Protein AF-A0A3C1LWA0-F1 (afdb_monomer_lite)

Sequence (147 aa):
FKNDYLYKLPAGKLAVSIGVKTIQDALTGKLREGDVVSVFASYNKSEETNYNAFLPAELKYVKVLAVSNNTGIDIDDATNLEEGKNNLPATVTLLVNEKQAAALAGLDKKANLHLVLAARYDNDYVQSLLDKQEEYFKTQEGANNNG

Secondary structure (DSSP, 8-state):
-TTGGGGSPPTT-EEEEEE-S-S-HHHHTT--TT-EEEEEEEES--SS-S--EE--GGGSSEEEEEEEETTS-B--TTTSSSS-TT--EEEEEEEE-HHHHHHHHHHHTTEEEEEEEEE-S-HHHHHHHHHHHHHHHHHHHHHHTT-

Radius of gyration: 16.14 Å; chains: 1; bounding box: 47×38×44 Å

Foldseek 3Di:
DQPVVQVVAPPQKDKDKAFAPDAPQVCLLPDAAFFWKFKKWFFPDDDDDPDGIDTDLLRGTWGWHFWAWPVRHTDDDPDPPPDDPRRRTTMTMIIHGPVSNVVRVVRSVGTNIYIDGPDDDPPVVSVVSVVVSVVVVVVVVVVVVVD

pLDDT: mean 79.47, std 16.8, range [41.34, 97.69]

Structure (mmCIF, N/CA/C/O backbone):
data_AF-A0A3C1LWA0-F1
#
_entry.id   AF-A0A3C1LWA0-F1
#
loop_
_atom_site.group_PDB
_atom_site.id
_atom_site.type_symbol
_atom_site.label_atom_id
_atom_site.label_alt_id
_atom_site.label_comp_id
_atom_site.label_asym_id
_atom_site.label_entity_id
_atom_site.label_seq_id
_atom_site.pdbx_PDB_ins_code
_atom_site.Cartn_x
_atom_site.Cartn_y
_atom_site.Cartn_z
_atom_site.occupancy
_atom_site.B_iso_or_equiv
_atom_site.auth_seq_id
_atom_site.auth_comp_id
_atom_site.auth_asym_id
_atom_site.auth_atom_id
_atom_site.pdbx_PDB_model_num
ATOM 1 N N . PHE A 1 1 ? 2.005 -5.811 -23.189 1.00 45.66 1 PHE A N 1
ATOM 2 C CA . PHE A 1 1 ? 1.872 -4.359 -23.437 1.00 45.66 1 PHE A CA 1
ATOM 3 C C . PHE A 1 1 ? 2.470 -3.614 -22.256 1.00 45.66 1 PHE A C 1
ATOM 5 O O . PHE A 1 1 ? 2.465 -4.168 -21.164 1.00 45.66 1 PHE A O 1
ATOM 12 N N . LYS A 1 2 ? 2.991 -2.398 -22.453 1.00 60.44 2 LYS A N 1
ATOM 13 C CA . LYS A 1 2 ? 3.365 -1.526 -21.330 1.00 60.44 2 LYS A CA 1
ATOM 14 C C . LYS A 1 2 ? 2.111 -1.323 -20.455 1.00 60.44 2 LYS A C 1
ATOM 16 O O . LYS A 1 2 ? 1.048 -1.054 -21.012 1.00 60.44 2 LYS A O 1
ATOM 21 N N . ASN A 1 3 ? 2.217 -1.528 -19.143 1.00 75.94 3 ASN A N 1
ATOM 22 C CA . ASN A 1 3 ? 1.120 -1.439 -18.163 1.00 75.94 3 ASN A CA 1
ATOM 23 C C . ASN A 1 3 ? 0.052 -2.556 -18.228 1.00 75.94 3 ASN A C 1
ATOM 25 O O . ASN A 1 3 ? -1.105 -2.338 -17.869 1.00 75.94 3 ASN A O 1
ATOM 29 N N . ASP A 1 4 ? 0.417 -3.766 -18.670 1.00 78.44 4 ASP A N 1
ATOM 30 C CA . ASP A 1 4 ? -0.495 -4.927 -18.736 1.00 78.44 4 ASP A CA 1
ATOM 31 C C . ASP A 1 4 ? -1.148 -5.274 -17.378 1.00 78.44 4 ASP A C 1
ATOM 33 O O . ASP A 1 4 ? -2.275 -5.764 -17.324 1.00 78.44 4 ASP A O 1
ATOM 37 N N . TYR A 1 5 ? -0.480 -4.941 -16.268 1.00 77.31 5 TYR A N 1
ATOM 38 C CA . TYR A 1 5 ? -0.999 -5.128 -14.912 1.00 77.31 5 TYR A CA 1
ATOM 39 C C . TYR A 1 5 ? -2.322 -4.380 -14.657 1.00 77.31 5 TYR A C 1
ATOM 41 O O . TYR A 1 5 ? -3.153 -4.864 -13.890 1.00 77.31 5 TYR A O 1
ATOM 49 N N . LEU A 1 6 ? -2.572 -3.245 -15.329 1.00 82.88 6 LEU A N 1
ATOM 50 C CA . LEU A 1 6 ? -3.834 -2.498 -15.206 1.00 82.88 6 LEU A CA 1
ATOM 51 C C . LEU A 1 6 ? -5.012 -3.208 -15.882 1.00 82.88 6 LEU A C 1
ATOM 53 O O . LEU A 1 6 ? -6.156 -3.011 -15.485 1.00 82.88 6 LEU A O 1
ATOM 57 N N . TYR A 1 7 ? -4.743 -4.049 -16.881 1.00 81.88 7 TYR A N 1
ATOM 58 C CA . TYR A 1 7 ? -5.768 -4.813 -17.599 1.00 81.88 7 TYR A CA 1
ATOM 59 C C . TYR A 1 7 ? -6.050 -6.174 -16.952 1.00 81.88 7 TYR A C 1
ATOM 61 O O . TYR A 1 7 ? -6.972 -6.877 -17.361 1.00 81.88 7 TYR A O 1
ATOM 69 N N . LYS A 1 8 ? -5.260 -6.551 -15.942 1.00 85.75 8 LYS A N 1
ATOM 70 C CA . LYS A 1 8 ? -5.294 -7.858 -15.274 1.00 85.75 8 LYS A CA 1
ATOM 71 C C . LYS A 1 8 ? -5.580 -7.746 -13.777 1.00 85.75 8 LYS A C 1
ATOM 73 O O . LYS A 1 8 ? -5.168 -8.606 -12.999 1.00 85.75 8 LYS A O 1
ATOM 78 N N . LEU A 1 9 ? -6.276 -6.688 -13.360 1.00 90.06 9 LEU A N 1
ATOM 79 C CA . LEU A 1 9 ? -6.656 -6.518 -11.962 1.00 90.06 9 LEU A CA 1
ATOM 80 C C . LEU A 1 9 ? -7.610 -7.650 -11.534 1.00 90.06 9 LEU A C 1
ATOM 82 O O . LEU A 1 9 ? -8.611 -7.891 -12.214 1.00 90.06 9 LEU A O 1
ATOM 86 N N . PRO A 1 10 ? -7.327 -8.351 -10.419 1.00 91.00 10 PRO A N 1
ATOM 87 C CA . PRO A 1 10 ? -8.256 -9.324 -9.857 1.00 91.00 10 PRO A CA 1
ATOM 88 C C . PRO A 1 10 ? -9.612 -8.688 -9.526 1.00 91.00 10 PRO A C 1
ATOM 90 O O . PRO A 1 10 ? -9.685 -7.510 -9.175 1.00 91.00 10 PRO A O 1
ATOM 93 N N . ALA A 1 11 ? -10.686 -9.479 -9.580 1.00 89.94 11 ALA A N 1
ATOM 94 C CA . ALA A 1 11 ? -12.023 -9.009 -9.221 1.00 89.94 11 ALA A CA 1
ATOM 95 C C . ALA A 1 11 ? -12.045 -8.402 -7.804 1.00 89.94 11 ALA A C 1
ATOM 97 O O . ALA A 1 11 ? -11.478 -8.966 -6.867 1.00 89.94 11 ALA A O 1
ATOM 98 N N . GLY A 1 12 ? -12.684 -7.238 -7.655 1.00 89.88 12 GLY A N 1
ATOM 99 C CA . GLY A 1 12 ? -12.745 -6.503 -6.385 1.00 89.88 12 GLY A CA 1
ATOM 100 C C . GLY A 1 12 ? -11.446 -5.790 -5.984 1.00 89.88 12 GLY A C 1
ATOM 101 O O . GLY A 1 12 ? -11.385 -5.201 -4.903 1.00 89.88 12 GLY A O 1
ATOM 102 N N . LYS A 1 13 ? -10.405 -5.821 -6.828 1.00 95.12 13 LYS A N 1
ATOM 103 C CA . LYS A 1 13 ? -9.183 -5.035 -6.642 1.00 95.12 13 LYS A CA 1
ATOM 104 C C . LYS A 1 13 ? -9.133 -3.864 -7.626 1.00 95.12 13 LYS A C 1
ATOM 106 O O . LYS A 1 13 ? -9.646 -3.923 -8.739 1.00 95.12 13 LYS A O 1
ATOM 111 N N . LEU A 1 14 ? -8.488 -2.795 -7.186 1.00 95.06 14 LEU A N 1
ATOM 112 C CA . LEU A 1 14 ? -8.289 -1.528 -7.873 1.00 95.06 14 LEU A CA 1
ATOM 113 C C . LEU A 1 14 ? -6.788 -1.232 -7.934 1.00 95.06 14 LEU A C 1
ATOM 115 O O . LEU A 1 14 ? -6.013 -1.725 -7.110 1.00 95.06 14 LEU A O 1
ATOM 119 N N . ALA A 1 15 ? -6.388 -0.388 -8.880 1.00 94.44 15 ALA A N 1
ATOM 120 C CA . ALA A 1 15 ? -5.060 0.208 -8.903 1.00 94.44 15 ALA A CA 1
ATOM 121 C C . ALA A 1 15 ? -5.144 1.656 -8.408 1.00 94.44 15 ALA A C 1
ATOM 123 O O . ALA A 1 15 ? -5.949 2.436 -8.918 1.00 94.44 15 ALA A O 1
ATOM 124 N N . VAL A 1 16 ? -4.315 2.021 -7.429 1.00 91.88 16 VAL A N 1
ATOM 125 C CA . VAL A 1 16 ? -4.205 3.400 -6.929 1.00 91.88 16 VAL A CA 1
ATOM 126 C C . VAL A 1 16 ? -2.757 3.848 -7.007 1.00 91.88 16 VAL A C 1
ATOM 128 O O . VAL A 1 16 ? -1.869 3.200 -6.459 1.00 91.88 16 VAL A O 1
ATOM 131 N N . SER A 1 17 ? -2.528 4.973 -7.676 1.00 88.75 17 SER A N 1
ATOM 132 C CA . SER A 1 17 ? -1.220 5.613 -7.755 1.00 88.75 17 SER A CA 1
ATOM 133 C C . SER A 1 17 ? -1.119 6.701 -6.694 1.00 88.75 17 SER A C 1
ATOM 135 O O . SER A 1 17 ? -1.994 7.563 -6.615 1.00 88.75 17 SER A O 1
ATOM 137 N N . ILE A 1 18 ? -0.057 6.670 -5.891 1.00 85.31 18 ILE A N 1
ATOM 138 C CA . ILE A 1 18 ? 0.210 7.702 -4.883 1.00 85.31 18 ILE A CA 1
ATOM 139 C C . ILE A 1 18 ? 1.492 8.463 -5.202 1.00 85.31 18 ILE A C 1
ATOM 141 O O . ILE A 1 18 ? 2.507 7.879 -5.599 1.00 85.31 18 ILE A O 1
ATOM 145 N N . GLY A 1 19 ? 1.421 9.783 -5.029 1.00 74.19 19 GLY A N 1
ATOM 146 C CA . GLY A 1 19 ? 2.554 10.677 -5.196 1.00 74.19 19 GLY A CA 1
ATOM 147 C C . GLY A 1 19 ? 3.530 10.502 -4.044 1.00 74.19 19 GLY A C 1
ATOM 148 O O . GLY A 1 19 ? 3.187 10.654 -2.872 1.00 74.19 19 GLY A O 1
ATOM 149 N N . VAL A 1 20 ? 4.776 10.199 -4.371 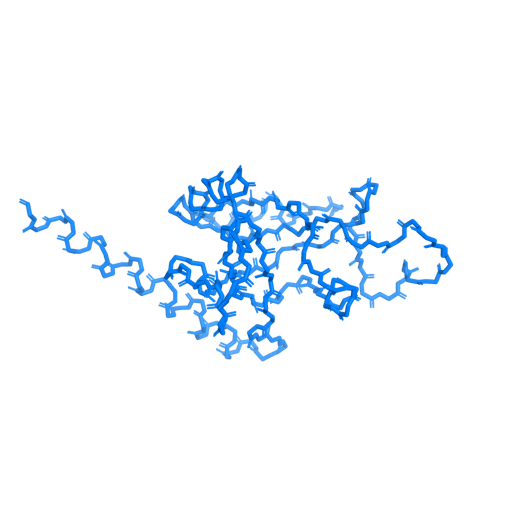1.00 63.81 20 VAL A N 1
ATOM 150 C CA . VAL A 1 20 ? 5.800 9.966 -3.368 1.00 63.81 20 VAL A CA 1
ATOM 151 C C . VAL A 1 20 ? 6.495 11.285 -3.042 1.00 63.81 20 VAL A C 1
ATOM 153 O O . VAL A 1 20 ? 7.484 11.650 -3.667 1.00 63.81 20 VAL A O 1
ATOM 156 N N . LYS A 1 21 ? 5.996 12.027 -2.050 1.00 57.53 21 LYS A N 1
ATOM 157 C CA . LYS A 1 21 ? 6.754 13.158 -1.473 1.00 57.53 21 LYS A CA 1
ATOM 158 C C . LYS A 1 21 ? 7.793 12.711 -0.436 1.00 57.53 21 LYS A C 1
ATOM 160 O O . LYS A 1 21 ? 8.650 13.500 -0.056 1.00 57.53 21 LYS A O 1
ATOM 165 N N . THR A 1 22 ? 7.702 11.468 0.040 1.00 50.50 22 THR A N 1
ATOM 166 C CA . THR A 1 22 ? 8.294 11.046 1.323 1.00 50.50 22 THR A CA 1
ATOM 167 C C . THR A 1 22 ? 8.860 9.628 1.347 1.00 50.50 22 THR A C 1
ATOM 169 O O . THR A 1 22 ? 9.117 9.094 2.431 1.00 50.50 22 THR A O 1
ATOM 172 N N . ILE A 1 23 ? 9.119 9.008 0.193 1.00 51.59 23 ILE A N 1
ATOM 173 C CA . ILE A 1 23 ? 10.126 7.950 0.201 1.00 51.59 23 ILE A CA 1
ATOM 174 C C . ILE A 1 23 ? 11.469 8.677 0.198 1.00 51.59 23 ILE A C 1
ATOM 176 O O . ILE A 1 23 ? 11.844 9.314 -0.782 1.00 51.59 23 ILE A O 1
ATOM 180 N N . GLN A 1 24 ? 12.149 8.642 1.344 1.00 49.84 24 GLN A N 1
ATOM 181 C CA . GLN A 1 24 ? 13.560 9.004 1.425 1.00 49.84 24 GLN A CA 1
ATOM 182 C C . GLN A 1 24 ? 14.277 8.242 0.309 1.00 49.84 24 GLN A C 1
ATOM 184 O O . GLN A 1 24 ? 14.081 7.030 0.205 1.00 49.84 24 GLN A O 1
ATOM 189 N N . ASP A 1 25 ? 15.070 8.943 -0.502 1.00 49.09 25 ASP A N 1
ATOM 190 C CA . ASP A 1 25 ? 15.695 8.497 -1.761 1.00 49.09 25 ASP A CA 1
ATOM 191 C C . ASP A 1 25 ? 16.243 7.047 -1.772 1.00 49.09 25 ASP A C 1
ATOM 193 O O . ASP A 1 25 ? 16.365 6.418 -2.821 1.00 49.09 25 ASP A O 1
ATOM 197 N N . ALA A 1 26 ? 16.535 6.482 -0.597 1.00 46.38 26 ALA A N 1
ATOM 198 C CA . ALA A 1 26 ? 17.020 5.128 -0.369 1.00 46.38 26 ALA A CA 1
ATOM 199 C C . ALA A 1 26 ? 16.058 3.976 -0.735 1.00 46.38 26 ALA A C 1
ATOM 201 O O . ALA A 1 26 ? 16.558 2.917 -1.130 1.00 46.38 26 ALA A O 1
ATOM 202 N N . LEU A 1 27 ? 14.729 4.119 -0.586 1.00 55.47 27 LEU A N 1
ATOM 203 C CA . LEU A 1 27 ? 13.783 3.029 -0.906 1.00 55.47 27 LEU A CA 1
ATOM 204 C C . LEU A 1 27 ? 13.130 3.204 -2.280 1.00 55.47 27 LEU A C 1
ATOM 206 O O . LEU A 1 27 ? 12.837 2.213 -2.943 1.00 55.47 27 LEU A O 1
ATOM 210 N N . THR A 1 28 ? 12.943 4.447 -2.731 1.00 53.97 28 THR A N 1
ATOM 211 C CA . THR A 1 28 ? 12.216 4.769 -3.964 1.00 53.97 28 THR A CA 1
ATOM 212 C C . THR A 1 28 ? 12.904 4.105 -5.142 1.00 53.97 28 THR A C 1
ATOM 214 O O . THR A 1 28 ? 12.259 3.413 -5.919 1.00 53.97 28 THR A O 1
ATOM 217 N N . GLY A 1 29 ? 14.229 4.262 -5.243 1.00 56.88 29 GLY A N 1
ATOM 218 C CA . GLY A 1 29 ? 15.028 3.682 -6.325 1.00 56.88 29 GLY A CA 1
ATOM 219 C C . GLY A 1 29 ? 15.217 2.168 -6.224 1.00 56.88 29 GLY A C 1
ATOM 220 O O . GLY A 1 29 ? 15.941 1.594 -7.030 1.00 56.88 29 GLY A O 1
ATOM 221 N N . LYS A 1 30 ? 14.626 1.524 -5.212 1.00 74.25 30 LYS A N 1
ATOM 222 C CA . LYS A 1 30 ? 14.754 0.085 -4.971 1.00 74.25 30 LYS A CA 1
ATOM 223 C C . LYS A 1 30 ? 13.427 -0.650 -4.996 1.00 74.25 30 LYS A C 1
ATOM 225 O O . LYS A 1 30 ? 13.484 -1.869 -5.134 1.00 74.25 30 LYS A O 1
ATOM 230 N N . LEU A 1 31 ? 12.287 0.020 -4.801 1.00 82.31 31 LEU A N 1
ATOM 231 C CA . LEU A 1 31 ? 10.969 -0.614 -4.878 1.00 82.31 31 LEU A CA 1
ATOM 232 C C . LEU A 1 31 ? 10.712 -1.139 -6.289 1.00 82.31 31 LEU A C 1
ATOM 234 O O . LEU A 1 31 ? 11.099 -0.512 -7.272 1.00 82.31 31 LEU A O 1
ATOM 238 N N . ARG A 1 32 ? 10.066 -2.300 -6.364 1.00 83.25 32 ARG A N 1
ATOM 239 C CA . ARG A 1 32 ? 9.837 -3.055 -7.599 1.00 83.25 32 ARG A CA 1
ATOM 240 C C . ARG A 1 32 ? 8.410 -3.574 -7.642 1.00 83.25 32 ARG A C 1
ATOM 242 O O . ARG A 1 32 ? 7.758 -3.725 -6.606 1.00 83.25 32 ARG A O 1
ATOM 249 N N . GLU A 1 33 ? 7.942 -3.884 -8.846 1.00 88.00 33 GLU A N 1
ATOM 250 C CA . GLU A 1 33 ? 6.727 -4.675 -9.017 1.00 88.00 33 GLU A CA 1
ATOM 251 C C . GLU A 1 33 ? 6.803 -5.957 -8.170 1.00 88.00 33 GLU A C 1
ATOM 253 O O . GLU A 1 33 ? 7.832 -6.632 -8.107 1.00 88.00 33 GLU A O 1
ATOM 258 N N . GLY A 1 34 ? 5.701 -6.284 -7.496 1.00 89.81 34 GLY A N 1
ATOM 259 C CA . GLY A 1 34 ? 5.592 -7.479 -6.666 1.00 89.81 34 GLY A CA 1
ATOM 260 C C . GLY A 1 34 ? 5.997 -7.291 -5.205 1.00 89.81 34 GLY A C 1
ATOM 261 O O . GLY A 1 34 ? 5.669 -8.158 -4.396 1.00 89.81 34 GLY A O 1
ATOM 262 N N . ASP A 1 35 ? 6.623 -6.169 -4.843 1.00 91.81 35 ASP A N 1
ATOM 263 C CA . ASP A 1 35 ? 6.894 -5.842 -3.442 1.00 91.81 35 ASP A CA 1
ATOM 264 C C . ASP A 1 35 ? 5.606 -5.757 -2.619 1.00 91.81 35 ASP A C 1
ATOM 266 O O . ASP A 1 35 ? 4.569 -5.289 -3.094 1.00 91.81 35 ASP A O 1
ATOM 270 N N . VAL A 1 36 ? 5.690 -6.145 -1.347 1.00 95.19 36 VAL A N 1
ATOM 271 C CA . VAL A 1 36 ? 4.655 -5.839 -0.354 1.00 95.19 36 VAL A CA 1
ATOM 272 C C . VAL A 1 36 ? 5.165 -4.731 0.546 1.00 95.19 36 VAL A C 1
ATOM 274 O O . VAL A 1 36 ? 6.242 -4.846 1.134 1.00 95.19 36 VAL A O 1
ATOM 277 N N . VAL A 1 37 ? 4.375 -3.671 0.678 1.00 93.69 37 VAL A N 1
ATOM 278 C CA . VAL A 1 37 ? 4.701 -2.498 1.489 1.00 93.69 37 VAL A CA 1
ATOM 279 C C . VAL A 1 37 ? 3.661 -2.258 2.575 1.00 93.69 37 VAL A C 1
ATOM 281 O O . VAL A 1 37 ? 2.478 -2.553 2.407 1.00 93.69 37 VAL A O 1
ATOM 284 N N . SER A 1 38 ? 4.112 -1.676 3.679 1.00 94.06 38 SER A N 1
ATOM 285 C CA . SER A 1 38 ? 3.266 -1.011 4.667 1.00 94.06 38 SER A CA 1
ATOM 286 C C . SER A 1 38 ? 3.251 0.491 4.397 1.00 94.06 38 SER A C 1
ATOM 288 O O . SER A 1 38 ? 4.298 1.077 4.111 1.00 94.06 38 SER A O 1
ATOM 290 N N . VAL A 1 39 ? 2.082 1.124 4.512 1.00 92.38 39 VAL A N 1
ATOM 291 C CA . VAL A 1 39 ? 1.931 2.572 4.318 1.00 92.38 39 VAL A CA 1
ATOM 292 C C . VAL A 1 39 ? 1.750 3.243 5.669 1.00 92.38 39 VAL A C 1
ATOM 294 O O . VAL A 1 39 ? 0.685 3.174 6.273 1.00 92.38 39 VAL A O 1
ATOM 297 N N . PHE A 1 40 ? 2.786 3.921 6.141 1.00 91.06 40 PHE A N 1
ATOM 298 C CA . PHE A 1 40 ? 2.689 4.773 7.319 1.00 91.06 40 PHE A CA 1
ATOM 299 C C . PHE A 1 40 ? 2.179 6.152 6.919 1.00 91.06 40 PHE A C 1
ATOM 301 O O . PHE A 1 40 ? 2.553 6.680 5.875 1.00 91.06 40 PHE A O 1
ATOM 308 N N . ALA A 1 41 ? 1.364 6.755 7.773 1.00 89.56 41 ALA A N 1
ATOM 309 C CA . ALA A 1 41 ? 0.881 8.114 7.612 1.00 89.56 41 ALA A CA 1
ATOM 310 C C . ALA A 1 41 ? 1.367 8.988 8.770 1.00 89.56 41 ALA A C 1
ATOM 312 O O . ALA A 1 41 ? 1.408 8.553 9.920 1.00 89.56 41 ALA A O 1
ATOM 313 N N . SER A 1 42 ? 1.721 10.235 8.478 1.00 87.06 42 SER A N 1
ATOM 314 C CA . SER A 1 42 ? 2.000 11.252 9.492 1.00 87.06 42 SER A CA 1
ATOM 315 C C . SER A 1 42 ? 1.282 12.550 9.140 1.00 87.06 42 SER A C 1
ATOM 317 O O . SER A 1 42 ? 1.339 13.026 8.008 1.00 87.06 42 SER A O 1
ATOM 319 N N . TYR A 1 43 ? 0.573 13.140 10.098 1.00 85.50 43 TYR A N 1
ATOM 320 C CA . TYR A 1 43 ? 0.006 14.475 9.908 1.00 85.50 43 TYR A CA 1
ATOM 321 C C . TYR A 1 43 ? 1.101 15.523 10.134 1.00 85.50 43 TYR A C 1
ATOM 323 O O . TYR A 1 43 ? 1.922 15.368 11.036 1.00 85.50 43 TYR A O 1
ATOM 331 N N . ASN A 1 44 ? 1.109 16.596 9.337 1.00 71.50 44 ASN A N 1
ATOM 332 C CA . ASN A 1 44 ? 2.060 17.701 9.491 1.00 71.50 44 ASN A CA 1
ATOM 333 C C . ASN A 1 44 ? 1.876 18.386 10.856 1.00 71.50 44 ASN A C 1
ATOM 335 O O . ASN A 1 44 ? 1.030 19.267 11.004 1.00 71.50 44 ASN A O 1
ATOM 339 N N . LYS A 1 45 ? 2.658 17.967 11.856 1.00 61.19 45 LYS A N 1
ATOM 340 C CA . LYS A 1 45 ? 2.807 18.622 13.158 1.00 61.19 45 LYS A CA 1
ATOM 341 C C . LYS A 1 45 ? 4.257 18.483 13.625 1.00 61.19 45 LYS A C 1
ATOM 343 O O . LYS A 1 45 ? 4.716 17.383 13.920 1.00 61.19 45 LYS A O 1
ATOM 348 N N . SER A 1 46 ? 4.947 19.614 13.684 1.00 58.75 46 SER A N 1
ATOM 349 C CA . SER A 1 46 ? 6.195 19.811 14.430 1.00 58.75 46 SER A CA 1
ATOM 350 C C . SER A 1 46 ? 5.797 20.561 15.723 1.00 58.75 46 SER A C 1
ATOM 352 O O . SER A 1 46 ? 4.794 21.270 15.700 1.00 58.75 46 SER A O 1
ATOM 354 N N . GLU A 1 47 ? 6.423 20.423 16.894 1.00 56.91 47 GLU A N 1
ATOM 355 C CA . GLU A 1 47 ? 7.871 20.589 17.081 1.00 56.91 47 GLU A CA 1
ATOM 356 C C . GLU A 1 47 ? 8.512 19.808 18.253 1.00 56.91 47 GLU A C 1
ATOM 358 O O . GLU A 1 47 ? 9.690 20.010 18.508 1.00 56.91 47 GLU A O 1
ATOM 363 N N . GLU A 1 48 ? 7.841 18.893 18.967 1.00 54.88 48 GLU A N 1
ATOM 364 C CA . GLU A 1 48 ? 8.383 18.455 20.282 1.00 54.88 48 GLU A CA 1
ATOM 365 C C . GLU A 1 48 ? 8.301 16.946 20.618 1.00 54.88 48 GLU A C 1
ATOM 367 O O . GLU A 1 48 ? 8.418 16.579 21.785 1.00 54.88 48 GLU A O 1
ATOM 372 N N . THR A 1 49 ? 8.097 16.032 19.652 1.00 61.06 49 THR A N 1
ATOM 373 C CA . THR A 1 49 ? 7.775 14.612 19.969 1.00 61.06 49 THR A CA 1
ATOM 374 C C . THR A 1 49 ? 8.749 13.544 19.441 1.00 61.06 49 THR A C 1
ATOM 376 O O . THR A 1 49 ? 9.319 13.654 18.354 1.00 61.06 49 THR A O 1
ATOM 379 N N . ASN A 1 50 ? 8.818 12.444 20.209 1.00 65.56 50 ASN A N 1
ATOM 380 C CA . ASN A 1 50 ? 9.524 11.184 19.945 1.00 65.56 50 ASN A CA 1
ATOM 381 C C . ASN A 1 50 ? 8.708 10.211 19.043 1.00 65.56 50 ASN A C 1
ATOM 383 O O . ASN A 1 50 ? 8.470 9.072 19.438 1.00 65.56 50 ASN A O 1
ATOM 387 N N . TYR A 1 51 ? 8.337 10.668 17.833 1.00 60.94 51 TYR A N 1
ATOM 388 C CA . TYR A 1 51 ? 7.694 9.990 16.671 1.00 60.94 51 TYR A CA 1
ATOM 389 C C . TYR A 1 51 ? 6.160 10.143 16.498 1.00 60.94 51 TYR A C 1
ATOM 391 O O . TYR A 1 51 ? 5.364 9.744 17.339 1.00 60.94 51 TYR A O 1
ATOM 399 N N . ASN A 1 52 ? 5.745 10.651 15.321 1.00 72.69 52 ASN A N 1
ATOM 400 C CA . ASN A 1 52 ? 4.371 11.076 14.970 1.00 72.69 52 ASN A CA 1
ATOM 401 C C . ASN A 1 52 ? 3.757 10.338 13.753 1.00 72.69 52 ASN A C 1
ATOM 403 O O . ASN A 1 52 ? 2.851 10.860 13.098 1.00 72.69 52 ASN A O 1
ATOM 407 N N . ALA A 1 53 ? 4.257 9.147 13.412 1.00 85.62 53 ALA A N 1
ATOM 408 C CA . ALA A 1 53 ? 3.729 8.330 12.316 1.00 85.62 53 ALA A CA 1
ATOM 409 C C . ALA A 1 53 ? 2.895 7.158 12.852 1.00 85.62 53 ALA A C 1
ATOM 411 O O . ALA A 1 53 ? 3.256 6.539 13.850 1.00 85.62 53 ALA A O 1
ATOM 412 N N . PHE A 1 54 ? 1.802 6.828 12.169 1.00 90.75 54 PHE A N 1
ATOM 413 C CA . PHE A 1 54 ? 0.935 5.695 12.491 1.00 90.75 54 PHE A CA 1
ATOM 414 C C . PHE A 1 54 ? 0.742 4.797 11.268 1.00 90.75 54 PHE A C 1
ATOM 416 O O . PHE A 1 54 ? 0.880 5.242 10.130 1.00 90.75 54 PHE 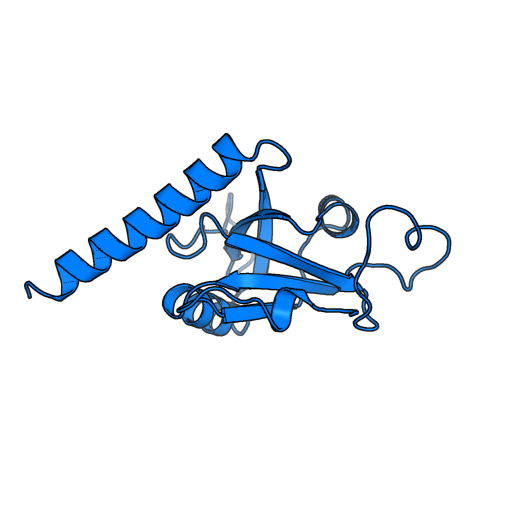A O 1
ATOM 423 N N . LEU A 1 55 ? 0.423 3.527 11.512 1.00 94.00 55 LEU A N 1
ATOM 424 C CA . LEU A 1 55 ? 0.153 2.535 10.474 1.00 94.00 55 LEU A CA 1
ATOM 425 C C . LEU A 1 55 ? -1.349 2.220 10.445 1.00 94.00 55 LEU A C 1
ATOM 427 O O . LEU A 1 55 ? -1.821 1.522 11.346 1.00 94.00 55 LEU A O 1
ATOM 431 N N . PRO A 1 56 ? -2.110 2.714 9.450 1.00 95.12 56 PRO A N 1
ATOM 432 C CA . PRO A 1 56 ? -3.497 2.310 9.249 1.00 95.12 56 PRO A CA 1
ATOM 433 C C . PRO A 1 56 ? -3.585 0.796 9.049 1.00 95.12 56 PRO A C 1
ATOM 435 O O . PRO A 1 56 ? -2.808 0.221 8.284 1.00 95.12 56 PRO A O 1
ATOM 438 N N . ALA A 1 57 ? -4.532 0.145 9.723 1.00 96.50 57 ALA A N 1
ATOM 439 C CA . ALA A 1 57 ? -4.679 -1.310 9.665 1.00 96.50 57 ALA A CA 1
ATOM 440 C C . ALA A 1 57 ? -5.050 -1.795 8.253 1.00 96.50 57 ALA A C 1
ATOM 442 O O . ALA A 1 57 ? -4.626 -2.867 7.823 1.00 96.50 57 ALA A O 1
ATOM 443 N N . GLU A 1 58 ? -5.770 -0.966 7.499 1.00 97.12 58 GLU A N 1
ATOM 444 C CA . GLU A 1 58 ? -6.108 -1.189 6.099 1.00 97.12 58 GLU A CA 1
ATOM 445 C C . GLU A 1 58 ? -4.862 -1.208 5.206 1.00 97.12 58 GLU A C 1
ATOM 447 O O . GLU A 1 58 ? -4.843 -1.891 4.187 1.00 97.12 58 GLU A O 1
ATOM 452 N N . LEU A 1 59 ? -3.810 -0.474 5.573 1.00 96.62 59 LEU A N 1
ATOM 453 C CA . LEU A 1 59 ? -2.630 -0.252 4.737 1.00 96.62 59 LEU A CA 1
ATOM 454 C C . LEU A 1 59 ? -1.379 -0.961 5.269 1.00 96.62 59 LEU A C 1
ATOM 456 O O . LEU A 1 59 ? -0.251 -0.585 4.937 1.00 96.62 59 LEU A O 1
ATOM 460 N N . LYS A 1 60 ? -1.571 -1.990 6.101 1.00 97.12 60 LYS A N 1
ATOM 461 C CA . LYS A 1 60 ? -0.474 -2.756 6.689 1.00 97.12 60 LYS A CA 1
ATOM 462 C C . LYS A 1 60 ? 0.277 -3.564 5.640 1.00 97.12 60 LYS A C 1
ATOM 464 O O . LYS A 1 60 ? 1.503 -3.549 5.665 1.00 97.12 60 LYS A O 1
ATOM 469 N N . TYR A 1 61 ? -0.418 -4.214 4.714 1.00 97.44 61 TYR A N 1
ATOM 470 C CA . TYR A 1 61 ? 0.208 -4.930 3.607 1.00 97.44 61 TYR A CA 1
ATOM 471 C C . TYR A 1 61 ? -0.503 -4.603 2.300 1.00 97.44 61 TYR A C 1
ATOM 473 O O . TYR A 1 61 ? -1.681 -4.903 2.113 1.00 97.44 61 TYR A O 1
ATOM 481 N N . VAL A 1 62 ? 0.227 -3.975 1.384 1.00 96.12 62 VAL A N 1
ATOM 482 C CA . VAL A 1 62 ? -0.277 -3.578 0.072 1.00 96.12 62 VAL A CA 1
ATOM 483 C C . VAL A 1 62 ? 0.736 -3.987 -0.985 1.00 96.12 62 VAL A C 1
ATOM 485 O O . VAL A 1 62 ? 1.934 -3.766 -0.813 1.00 96.12 62 VAL A O 1
ATOM 488 N N . LYS A 1 63 ? 0.270 -4.603 -2.072 1.00 95.31 63 LYS A N 1
ATOM 489 C CA . LYS A 1 63 ? 1.150 -5.051 -3.155 1.00 95.31 63 LYS A CA 1
ATOM 490 C C . LYS A 1 63 ? 1.449 -3.899 -4.113 1.00 95.31 63 LYS A C 1
ATOM 492 O O . LYS A 1 63 ? 0.536 -3.199 -4.546 1.00 95.31 63 LYS A O 1
ATOM 497 N N . VAL A 1 64 ? 2.714 -3.742 -4.479 1.00 92.62 64 VAL A N 1
ATOM 498 C CA . VAL A 1 64 ? 3.172 -2.829 -5.528 1.00 92.62 64 VAL A CA 1
ATOM 499 C C . VAL A 1 64 ? 2.938 -3.474 -6.891 1.00 92.62 64 VAL A C 1
ATOM 501 O O . VAL A 1 64 ? 3.360 -4.603 -7.139 1.00 92.62 64 VAL A O 1
ATOM 504 N N . LEU A 1 65 ? 2.255 -2.746 -7.773 1.00 91.50 65 LEU A N 1
ATOM 505 C CA . LEU A 1 65 ? 2.068 -3.114 -9.177 1.00 91.50 65 LEU A CA 1
ATOM 506 C C . LEU A 1 65 ? 3.136 -2.496 -10.068 1.00 91.50 65 LEU A C 1
ATOM 508 O O . LEU A 1 65 ? 3.609 -3.151 -10.980 1.00 91.50 65 LEU A O 1
ATOM 512 N N . ALA A 1 66 ? 3.502 -1.242 -9.808 1.00 88.50 66 ALA A N 1
ATOM 513 C CA . ALA A 1 66 ? 4.495 -0.538 -10.604 1.00 88.50 66 ALA A CA 1
ATOM 514 C C . ALA A 1 66 ? 5.107 0.622 -9.825 1.00 88.50 66 ALA A C 1
ATOM 516 O O . ALA A 1 66 ? 4.497 1.171 -8.900 1.00 88.50 66 ALA A O 1
ATOM 517 N N . VAL A 1 67 ? 6.302 1.018 -10.247 1.00 84.44 67 VAL A N 1
ATOM 518 C CA . VAL A 1 67 ? 7.006 2.203 -9.766 1.00 84.44 67 VAL A CA 1
ATOM 519 C C . VAL A 1 67 ? 7.373 3.031 -10.985 1.00 84.44 67 VAL A C 1
ATOM 521 O O . VAL A 1 67 ? 8.032 2.524 -11.885 1.00 84.44 67 VAL A O 1
ATOM 524 N N . SER A 1 68 ? 6.959 4.294 -11.020 1.00 79.19 68 SER A N 1
ATOM 525 C CA . SER A 1 68 ? 7.138 5.162 -12.185 1.00 79.19 68 SER A CA 1
ATOM 526 C C . SER A 1 68 ? 7.971 6.394 -11.826 1.00 79.19 68 SER A C 1
ATOM 528 O O . SER A 1 68 ? 7.856 6.947 -10.726 1.00 79.19 68 SER A O 1
ATOM 530 N N . ASN A 1 69 ? 8.812 6.847 -12.757 1.00 76.00 69 ASN A N 1
ATOM 531 C CA . ASN A 1 69 ? 9.575 8.091 -12.628 1.00 76.00 69 ASN A CA 1
ATOM 532 C C . ASN A 1 69 ? 8.676 9.338 -12.742 1.00 76.00 69 ASN A C 1
ATOM 534 O O . ASN A 1 69 ? 7.473 9.249 -12.995 1.00 76.00 69 ASN A O 1
ATOM 538 N N . ASN A 1 70 ? 9.260 10.526 -12.575 1.00 71.38 70 ASN A N 1
ATOM 539 C CA . ASN A 1 70 ? 8.541 11.804 -12.684 1.00 71.38 70 ASN A CA 1
ATOM 540 C C . ASN A 1 70 ? 7.925 12.084 -14.073 1.00 71.38 70 ASN A C 1
ATOM 542 O O . ASN A 1 70 ? 7.077 12.967 -14.190 1.00 71.38 70 ASN A O 1
ATOM 546 N N . THR A 1 71 ? 8.310 11.329 -15.106 1.00 69.19 71 THR A N 1
ATOM 547 C CA . THR A 1 71 ? 7.710 11.382 -16.448 1.00 69.19 71 THR A CA 1
ATOM 548 C C . THR A 1 71 ? 6.573 10.370 -16.638 1.00 69.19 71 THR A C 1
ATOM 550 O O . THR A 1 71 ? 6.000 10.291 -17.722 1.00 69.19 71 THR A O 1
ATOM 553 N N . GLY A 1 72 ? 6.232 9.597 -15.598 1.00 67.06 72 GLY A N 1
ATOM 554 C CA . GLY A 1 72 ? 5.196 8.560 -15.648 1.00 67.06 72 GLY A CA 1
ATOM 555 C C . GLY A 1 72 ? 5.632 7.293 -16.388 1.00 67.06 72 GLY A C 1
ATOM 556 O O . GLY A 1 72 ? 4.791 6.517 -16.835 1.00 67.06 72 GLY A O 1
ATOM 557 N N . ILE A 1 73 ? 6.941 7.091 -16.564 1.00 74.00 73 ILE A N 1
ATOM 558 C CA . ILE A 1 73 ? 7.506 5.883 -17.166 1.00 74.00 73 ILE A CA 1
ATOM 559 C C . ILE A 1 73 ? 7.828 4.894 -16.050 1.00 74.00 73 ILE A C 1
ATOM 561 O O . ILE A 1 73 ? 8.563 5.239 -15.124 1.00 74.00 73 ILE A O 1
ATOM 565 N N . ASP A 1 74 ? 7.301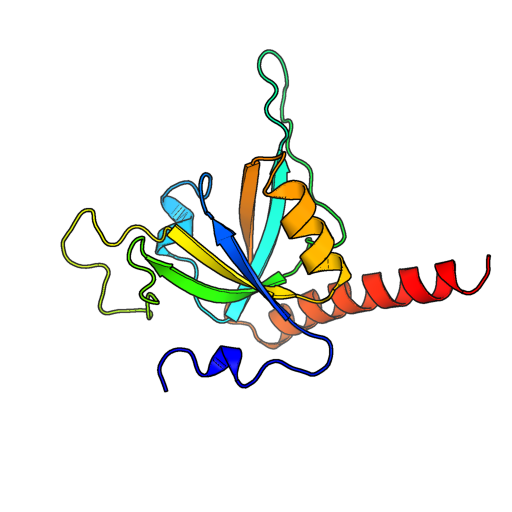 3.677 -16.165 1.00 75.81 74 ASP A N 1
ATOM 566 C CA . ASP A 1 74 ? 7.622 2.580 -15.252 1.00 75.81 74 ASP A CA 1
ATOM 567 C C . ASP A 1 74 ? 9.118 2.242 -15.282 1.00 75.81 74 ASP A C 1
ATOM 569 O O . ASP A 1 74 ? 9.766 2.229 -16.335 1.00 75.81 74 ASP A O 1
ATOM 573 N N . ILE A 1 75 ? 9.671 2.032 -14.091 1.00 73.88 75 ILE A N 1
ATOM 574 C CA . ILE A 1 75 ? 11.071 1.707 -13.859 1.00 73.88 75 ILE A CA 1
ATOM 575 C C . ILE A 1 75 ? 11.174 0.188 -13.743 1.00 73.88 75 ILE A C 1
ATOM 577 O O . ILE A 1 75 ? 10.926 -0.388 -12.684 1.00 73.88 75 ILE A O 1
ATOM 581 N N . ASP A 1 76 ? 11.573 -0.437 -14.846 1.00 68.69 76 ASP A N 1
ATOM 582 C CA . ASP A 1 76 ? 11.847 -1.869 -14.907 1.00 68.69 76 ASP A CA 1
ATOM 583 C C . ASP A 1 76 ? 13.318 -2.138 -14.543 1.00 68.69 76 ASP A C 1
ATOM 585 O O . ASP A 1 76 ? 14.222 -1.348 -14.832 1.00 68.69 76 ASP A O 1
ATOM 589 N N . ASP A 1 77 ? 13.546 -3.270 -13.885 1.00 57.38 77 ASP A N 1
ATOM 590 C CA . ASP A 1 77 ? 14.550 -3.501 -12.842 1.00 57.38 77 ASP A CA 1
ATOM 591 C C . ASP A 1 77 ? 16.054 -3.479 -13.222 1.00 57.38 77 ASP A C 1
ATOM 593 O O . ASP A 1 77 ? 16.882 -4.015 -12.482 1.00 57.38 77 ASP A O 1
ATOM 597 N N . ALA A 1 78 ? 16.458 -2.885 -14.353 1.00 47.28 78 ALA A N 1
ATOM 598 C CA . ALA A 1 78 ? 17.872 -2.869 -14.756 1.00 47.28 78 ALA A CA 1
ATOM 599 C C . ALA A 1 78 ? 18.339 -1.776 -15.739 1.00 47.28 78 ALA A C 1
ATOM 601 O O . ALA A 1 78 ? 19.547 -1.594 -15.854 1.00 47.28 78 ALA A O 1
ATOM 602 N N . THR A 1 79 ? 17.477 -1.055 -16.466 1.00 46.50 79 THR A N 1
ATOM 603 C CA . THR A 1 79 ? 17.953 -0.264 -17.632 1.00 46.50 79 THR A CA 1
ATOM 604 C C . THR A 1 79 ? 17.847 1.253 -17.513 1.00 46.50 79 THR A C 1
ATOM 606 O O . THR A 1 79 ? 18.407 1.949 -18.350 1.00 46.50 79 THR A O 1
ATOM 609 N N . ASN A 1 80 ? 17.178 1.786 -16.486 1.00 47.34 80 ASN A N 1
ATOM 610 C CA . ASN A 1 80 ? 16.846 3.218 -16.425 1.00 47.34 80 ASN A CA 1
ATOM 611 C C . ASN A 1 80 ? 17.401 3.948 -15.191 1.00 47.34 80 ASN A C 1
ATOM 613 O O . ASN A 1 80 ? 16.927 5.029 -14.865 1.00 47.34 80 ASN A O 1
ATOM 617 N N . LEU A 1 81 ? 18.377 3.388 -14.471 1.00 48.97 81 LEU A N 1
ATOM 618 C CA . LEU A 1 81 ? 19.036 4.099 -13.361 1.00 48.97 81 LEU A CA 1
ATOM 619 C C . LEU A 1 81 ? 20.378 4.732 -13.755 1.00 48.97 81 LEU A C 1
ATOM 621 O O . LEU A 1 81 ? 20.924 5.510 -12.975 1.00 48.97 81 LEU A O 1
ATOM 625 N N . GLU A 1 82 ? 20.882 4.460 -14.961 1.00 45.97 82 GLU A N 1
ATOM 626 C CA . GLU A 1 82 ? 22.072 5.134 -15.478 1.00 45.97 82 GLU A CA 1
ATOM 627 C C . GLU A 1 82 ? 21.684 6.472 -16.131 1.00 45.97 82 GLU A C 1
ATOM 629 O O . GLU A 1 82 ? 20.837 6.544 -17.017 1.00 45.97 82 GLU A O 1
ATOM 634 N N . GLU A 1 83 ? 22.321 7.529 -15.628 1.00 43.72 83 GLU A N 1
ATOM 635 C CA . GLU A 1 83 ? 22.392 8.895 -16.159 1.00 43.72 83 GLU A CA 1
ATOM 636 C C . GLU A 1 83 ? 21.133 9.782 -16.097 1.00 43.72 83 GLU A C 1
ATOM 638 O O . GLU A 1 83 ? 20.391 9.985 -17.054 1.00 43.72 83 GLU A O 1
ATOM 643 N N . GLY A 1 84 ? 20.998 10.482 -14.965 1.00 48.12 84 GLY A N 1
ATOM 644 C CA . GLY A 1 84 ? 20.387 11.812 -14.932 1.00 48.12 84 GLY A CA 1
ATOM 645 C C . GLY A 1 84 ? 19.358 12.017 -13.827 1.00 48.12 84 GLY A C 1
ATOM 646 O O . GLY A 1 84 ? 18.609 11.121 -13.451 1.00 48.12 84 GLY A O 1
ATOM 647 N N . LYS A 1 85 ? 19.268 13.263 -13.347 1.00 48.31 85 LYS A N 1
ATOM 648 C CA . LYS A 1 85 ? 18.331 13.757 -12.314 1.00 48.31 85 LYS A CA 1
ATOM 649 C C . LYS A 1 85 ? 16.830 13.525 -12.621 1.00 48.31 85 LYS A C 1
ATOM 651 O O . LYS A 1 85 ? 15.989 13.921 -11.822 1.00 48.31 85 LYS A O 1
ATOM 656 N N . ASN A 1 86 ? 16.494 12.889 -13.746 1.00 49.59 86 ASN A N 1
ATOM 657 C CA . ASN A 1 86 ? 15.135 12.627 -14.226 1.00 49.59 86 ASN A CA 1
ATOM 658 C C . ASN A 1 86 ? 14.609 11.215 -13.903 1.00 49.59 86 ASN A C 1
ATOM 660 O O . ASN A 1 86 ? 13.444 10.940 -14.163 1.00 49.59 86 ASN A O 1
ATOM 664 N N . ASN A 1 87 ? 15.420 10.331 -13.313 1.00 54.44 87 ASN A N 1
ATOM 665 C CA . ASN A 1 87 ? 15.009 8.954 -12.999 1.00 54.44 87 ASN A CA 1
ATOM 666 C C . ASN A 1 87 ? 14.652 8.726 -11.528 1.00 54.44 87 ASN A C 1
ATOM 668 O O . ASN A 1 87 ? 14.563 7.583 -11.088 1.00 54.44 87 ASN A O 1
ATOM 672 N N . LEU A 1 88 ? 14.410 9.796 -10.763 1.00 58.12 88 LEU A N 1
ATOM 673 C CA . LEU A 1 88 ? 13.838 9.645 -9.430 1.00 58.12 88 LEU A CA 1
ATOM 674 C C . LEU A 1 88 ? 12.409 9.095 -9.567 1.00 58.12 88 LEU A C 1
ATOM 676 O O . LEU A 1 88 ? 11.579 9.712 -10.249 1.00 58.12 88 LEU A O 1
ATOM 680 N N . PRO A 1 89 ? 12.107 7.945 -8.947 1.00 61.50 89 PRO A N 1
ATOM 681 C CA . PRO A 1 89 ? 10.746 7.455 -8.895 1.00 61.50 89 PRO A CA 1
ATOM 682 C C . PRO A 1 89 ? 9.858 8.465 -8.173 1.00 61.50 89 PRO A C 1
ATOM 684 O O . PRO A 1 89 ? 10.190 8.974 -7.105 1.00 61.50 89 PRO A O 1
ATOM 687 N N . ALA A 1 90 ? 8.738 8.796 -8.796 1.00 69.50 90 ALA A N 1
ATOM 688 C CA . ALA A 1 90 ? 7.836 9.843 -8.332 1.00 69.50 90 ALA A CA 1
ATOM 689 C C . ALA A 1 90 ? 6.486 9.279 -7.894 1.00 69.50 90 ALA A C 1
ATOM 691 O O . ALA A 1 90 ? 5.730 9.938 -7.176 1.00 69.50 90 ALA A O 1
ATOM 692 N N . THR A 1 91 ? 6.139 8.076 -8.348 1.00 81.94 91 THR A N 1
ATOM 693 C CA . THR A 1 91 ? 4.818 7.496 -8.126 1.00 81.94 91 THR A CA 1
ATOM 694 C C . THR A 1 91 ? 4.927 5.991 -7.962 1.00 81.94 91 THR A C 1
ATOM 696 O O . THR A 1 91 ? 5.680 5.329 -8.671 1.00 81.94 91 THR A O 1
ATOM 699 N N . VAL A 1 92 ? 4.157 5.451 -7.022 1.00 87.81 92 VAL A N 1
ATOM 700 C CA . VAL A 1 92 ? 3.998 4.007 -6.840 1.00 87.81 92 VAL A CA 1
ATOM 701 C C . VAL A 1 92 ? 2.539 3.664 -7.075 1.00 87.81 92 VAL A C 1
ATOM 703 O O . VAL A 1 92 ? 1.650 4.300 -6.506 1.00 87.81 92 VAL A O 1
ATOM 706 N N . THR A 1 93 ? 2.301 2.665 -7.918 1.00 91.00 93 THR A N 1
ATOM 707 C CA . THR A 1 93 ? 0.972 2.118 -8.181 1.00 91.00 93 THR A CA 1
ATOM 708 C C . THR A 1 93 ? 0.771 0.870 -7.336 1.00 91.00 93 THR A C 1
ATOM 710 O O . THR A 1 93 ? 1.578 -0.058 -7.376 1.00 91.00 93 THR A O 1
ATOM 713 N N . LEU A 1 94 ? -0.309 0.853 -6.562 1.00 93.69 94 LEU A N 1
ATOM 714 C CA . LEU A 1 94 ? -0.624 -0.162 -5.566 1.00 93.69 94 LEU A CA 1
ATOM 715 C C . LEU A 1 94 ? -1.880 -0.944 -5.962 1.00 93.69 94 LEU A C 1
ATOM 717 O O . LEU A 1 94 ? -2.852 -0.353 -6.432 1.00 93.69 94 LEU A O 1
ATOM 721 N N . LEU A 1 95 ? -1.871 -2.257 -5.723 1.00 96.69 95 LEU A N 1
ATOM 722 C CA . LEU A 1 95 ? -3.048 -3.118 -5.825 1.00 96.69 95 LEU A CA 1
ATOM 723 C C . LEU A 1 95 ? -3.808 -3.097 -4.500 1.00 96.69 95 LEU A C 1
ATOM 725 O O . LEU A 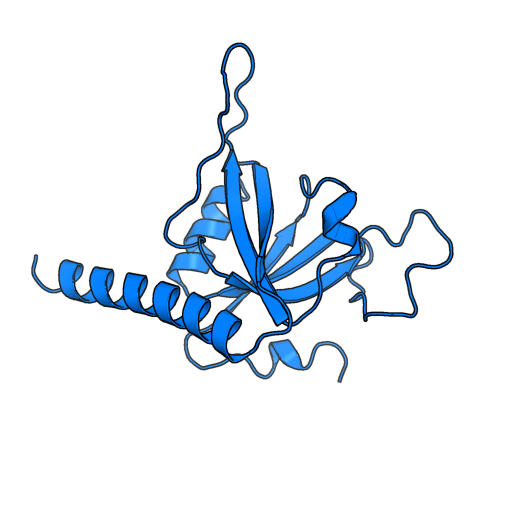1 95 ? -3.291 -3.551 -3.478 1.00 96.69 95 LEU A O 1
ATOM 729 N N . VAL A 1 96 ? -5.038 -2.599 -4.523 1.00 97.12 96 VAL A N 1
ATOM 730 C CA . VAL A 1 96 ? -5.825 -2.312 -3.317 1.00 97.12 96 VAL A CA 1
ATOM 731 C C . VAL A 1 96 ? -7.267 -2.789 -3.458 1.00 97.12 96 VAL A C 1
ATOM 733 O O . VAL A 1 96 ? -7.736 -3.005 -4.567 1.00 97.12 96 VAL A O 1
ATOM 736 N N . ASN A 1 97 ? -7.998 -2.959 -2.358 1.00 96.75 97 ASN A N 1
ATOM 737 C CA . ASN A 1 97 ? -9.468 -3.023 -2.390 1.00 96.75 97 ASN A CA 1
ATOM 738 C C . ASN A 1 97 ? -10.093 -1.623 -2.201 1.00 96.75 97 ASN A C 1
ATOM 740 O O . ASN A 1 97 ? -9.381 -0.630 -2.036 1.00 96.75 97 ASN A O 1
ATOM 744 N N . GLU A 1 98 ? -11.425 -1.533 -2.192 1.00 95.81 98 GLU A N 1
ATOM 745 C CA . GLU A 1 98 ? -12.144 -0.258 -2.028 1.00 95.81 98 GLU A CA 1
ATOM 746 C C . GLU A 1 98 ? -11.828 0.460 -0.704 1.00 95.81 98 GLU A C 1
ATOM 748 O O . GLU A 1 98 ? -11.615 1.673 -0.695 1.00 95.81 98 GLU A O 1
ATOM 753 N N . LYS A 1 99 ? -11.734 -0.274 0.413 1.00 96.25 99 LYS A N 1
ATOM 754 C CA . LYS A 1 99 ? -11.436 0.299 1.741 1.00 96.25 99 LYS A CA 1
ATOM 755 C C . LYS A 1 99 ? -10.030 0.895 1.789 1.00 96.25 99 LYS A C 1
ATOM 757 O O . LYS A 1 99 ? -9.831 2.004 2.279 1.00 96.25 99 LYS A O 1
ATOM 762 N N . GLN A 1 100 ? -9.064 0.183 1.221 1.00 97.31 100 GLN A N 1
ATOM 763 C CA . GLN A 1 100 ? -7.688 0.647 1.071 1.00 97.31 100 GLN A CA 1
ATOM 764 C C . GLN A 1 100 ? -7.598 1.863 0.147 1.00 97.31 100 GLN A C 1
ATOM 766 O O . GLN A 1 100 ? -6.914 2.829 0.479 1.00 97.31 100 GLN A O 1
ATOM 771 N N . ALA A 1 101 ? -8.318 1.853 -0.979 1.00 95.94 101 ALA A N 1
ATOM 772 C CA . ALA A 1 101 ? -8.374 2.987 -1.896 1.00 95.94 101 ALA A CA 1
ATOM 773 C C . ALA A 1 101 ? -8.941 4.241 -1.210 1.00 95.94 101 ALA A C 1
ATOM 775 O O . ALA A 1 101 ? -8.360 5.321 -1.324 1.00 95.94 101 ALA A O 1
ATOM 776 N N . ALA A 1 102 ? -10.024 4.095 -0.440 1.00 94.75 102 ALA A N 1
ATOM 777 C CA . ALA A 1 102 ? -10.610 5.184 0.334 1.00 94.75 102 ALA A CA 1
ATOM 778 C C . ALA A 1 102 ? -9.640 5.727 1.399 1.00 94.75 102 ALA A C 1
ATOM 780 O O . ALA A 1 102 ? -9.493 6.945 1.529 1.00 94.75 102 ALA A O 1
ATOM 781 N N . ALA A 1 103 ? -8.937 4.844 2.118 1.00 94.75 103 ALA A N 1
ATOM 782 C CA . ALA A 1 103 ? -7.931 5.233 3.105 1.00 94.75 103 ALA A CA 1
ATOM 783 C C . ALA A 1 103 ? -6.775 6.017 2.462 1.00 94.75 103 ALA A C 1
ATOM 785 O O . ALA A 1 103 ? -6.444 7.109 2.924 1.00 94.75 103 ALA A O 1
ATOM 786 N N . LEU A 1 104 ? -6.211 5.512 1.359 1.00 93.50 104 LEU A N 1
ATOM 787 C CA . LEU A 1 104 ? -5.148 6.194 0.615 1.00 93.50 104 LEU A CA 1
ATOM 788 C C . LEU A 1 104 ? -5.609 7.563 0.108 1.00 93.50 104 LEU A C 1
ATOM 790 O O . LEU A 1 104 ? -4.944 8.557 0.378 1.00 93.50 104 LEU A O 1
ATOM 794 N N . ALA A 1 105 ? -6.769 7.647 -0.547 1.00 90.75 105 ALA A N 1
ATOM 795 C CA . ALA A 1 105 ? -7.293 8.906 -1.080 1.00 90.75 105 ALA A CA 1
ATOM 796 C C . ALA A 1 105 ? -7.602 9.942 0.018 1.00 90.75 105 ALA A C 1
ATOM 798 O O . ALA A 1 105 ? -7.446 11.150 -0.186 1.00 90.75 105 ALA A O 1
ATOM 799 N N . GLY A 1 106 ? -8.056 9.484 1.188 1.00 90.88 106 GLY A N 1
ATOM 800 C CA . GLY A 1 106 ? -8.307 10.340 2.344 1.00 90.88 106 GLY A CA 1
ATOM 801 C C . GLY A 1 106 ? -7.021 10.871 2.982 1.00 90.88 106 GLY A C 1
ATOM 802 O O . GLY A 1 106 ? -6.971 12.041 3.375 1.00 90.88 106 GLY A O 1
ATOM 803 N N . LEU A 1 107 ? -5.992 10.024 3.073 1.00 89.50 107 LEU A N 1
ATOM 804 C CA . LEU A 1 107 ? -4.707 10.362 3.683 1.00 89.50 107 LEU A CA 1
ATOM 805 C C . LEU A 1 107 ? -3.818 11.193 2.758 1.00 89.50 107 LEU A C 1
ATOM 807 O O . LEU A 1 107 ? -3.224 12.149 3.241 1.00 89.50 107 LEU A 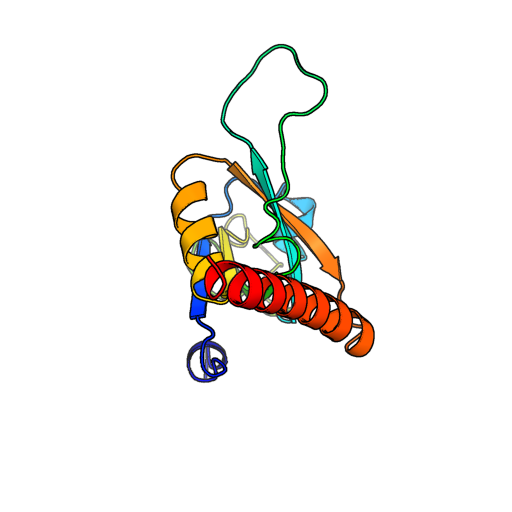O 1
ATOM 811 N N . ASP A 1 108 ? -3.785 10.913 1.455 1.00 80.50 108 ASP A N 1
ATOM 812 C CA . ASP A 1 108 ? -2.949 11.621 0.468 1.00 80.50 108 ASP A CA 1
ATOM 813 C C . ASP A 1 108 ? -3.179 13.148 0.480 1.00 80.50 108 ASP A C 1
ATOM 815 O O . ASP A 1 108 ? -2.266 13.947 0.288 1.00 80.50 108 ASP A O 1
ATOM 819 N N . LYS A 1 109 ? -4.401 13.583 0.817 1.00 78.62 109 LYS A N 1
ATOM 820 C CA . LYS A 1 109 ? -4.754 15.009 0.937 1.00 78.62 109 LYS A CA 1
ATOM 821 C C . LYS A 1 109 ? -4.305 15.672 2.242 1.00 78.62 109 LYS A C 1
ATOM 823 O O . LYS A 1 109 ? -4.296 16.900 2.316 1.00 78.62 109 LYS A O 1
ATOM 828 N N . LYS A 1 110 ? -4.054 14.899 3.300 1.00 82.19 110 LYS A N 1
ATOM 829 C CA . LYS A 1 110 ? -3.988 15.400 4.689 1.00 82.19 110 LYS A CA 1
ATOM 830 C C . LYS A 1 110 ? -2.727 14.989 5.445 1.00 82.19 110 LYS A C 1
ATOM 832 O O . LYS A 1 110 ? -2.396 15.630 6.440 1.00 82.19 110 LYS A O 1
ATOM 837 N N . ALA A 1 111 ? -2.055 13.932 5.011 1.00 85.00 111 ALA A N 1
ATOM 838 C CA . ALA A 1 111 ? -0.928 13.310 5.682 1.00 85.00 111 ALA A CA 1
ATOM 839 C C . ALA A 1 111 ? 0.221 13.076 4.698 1.00 85.00 111 ALA A C 1
ATOM 841 O O . ALA A 1 111 ? 0.011 12.921 3.498 1.00 85.00 111 ALA A O 1
ATOM 842 N N . ASN A 1 112 ? 1.439 13.004 5.222 1.00 85.06 112 ASN A N 1
ATOM 843 C CA . ASN A 1 112 ? 2.567 12.468 4.479 1.00 85.06 112 ASN A CA 1
ATOM 844 C C . ASN A 1 112 ? 2.526 10.945 4.556 1.00 85.06 112 ASN A C 1
ATOM 846 O O . ASN A 1 112 ? 2.371 10.382 5.644 1.00 85.06 112 ASN A O 1
ATOM 850 N N . LEU A 1 113 ? 2.681 10.291 3.408 1.00 86.81 113 LEU A N 1
ATOM 851 C CA . LEU A 1 113 ? 2.697 8.838 3.302 1.00 86.81 113 LEU A CA 1
ATOM 852 C C . LEU A 1 113 ? 4.133 8.328 3.172 1.00 86.81 113 LEU A C 1
ATOM 854 O O . LEU A 1 113 ? 4.899 8.805 2.335 1.00 86.81 113 LEU A O 1
ATOM 858 N N . HIS A 1 114 ? 4.494 7.333 3.970 1.00 86.00 114 HIS A N 1
ATOM 859 C CA . HIS A 1 114 ? 5.788 6.663 3.914 1.00 86.00 114 HIS A CA 1
ATOM 860 C C . HIS A 1 114 ? 5.575 5.193 3.573 1.00 86.00 114 HIS A C 1
ATOM 862 O O . HIS A 1 114 ? 4.876 4.480 4.293 1.00 86.00 114 HIS A O 1
ATOM 868 N N . LEU A 1 115 ? 6.187 4.736 2.481 1.00 87.62 115 LEU A N 1
ATOM 869 C CA . LEU A 1 115 ? 6.197 3.322 2.125 1.00 87.62 115 LEU A CA 1
ATOM 870 C C . LEU A 1 115 ? 7.367 2.621 2.810 1.00 87.62 115 LEU A C 1
ATOM 872 O O . LEU A 1 115 ? 8.507 3.076 2.727 1.00 87.62 115 LEU A O 1
ATOM 876 N N . VAL A 1 116 ? 7.077 1.497 3.456 1.00 88.56 116 VAL A N 1
ATOM 877 C CA . VAL A 1 116 ? 8.059 0.640 4.124 1.00 88.56 116 VAL A CA 1
ATOM 878 C C . VAL A 1 116 ? 7.989 -0.745 3.492 1.00 88.56 116 VAL A C 1
ATOM 880 O O . VAL A 1 116 ? 6.920 -1.348 3.473 1.00 88.56 116 VAL A O 1
ATOM 883 N N . LEU A 1 117 ? 9.108 -1.258 2.968 1.00 91.19 117 LEU A N 1
ATOM 884 C CA . LEU A 1 117 ? 9.169 -2.606 2.394 1.00 91.19 117 LEU A CA 1
ATOM 885 C C . LEU A 1 117 ? 8.956 -3.651 3.496 1.00 91.19 117 LEU A C 1
ATOM 887 O O . LEU A 1 117 ? 9.747 -3.733 4.433 1.00 91.19 117 LEU A O 1
ATOM 891 N N . ALA A 1 118 ? 7.902 -4.452 3.367 1.00 92.69 118 ALA A N 1
ATOM 892 C CA . ALA A 1 118 ? 7.578 -5.532 4.292 1.00 92.69 118 ALA A CA 1
ATOM 893 C C . ALA A 1 118 ? 8.094 -6.891 3.796 1.00 92.69 118 ALA A C 1
ATOM 895 O O . ALA A 1 118 ? 8.538 -7.706 4.605 1.00 92.69 118 ALA A O 1
ATOM 896 N N . ALA A 1 119 ? 8.039 -7.145 2.483 1.00 92.81 119 ALA A N 1
ATOM 897 C CA . ALA A 1 119 ? 8.510 -8.395 1.888 1.00 92.81 119 ALA A CA 1
ATOM 898 C C . ALA A 1 119 ? 8.825 -8.262 0.392 1.00 92.81 119 ALA A C 1
ATOM 900 O O . ALA A 1 119 ? 8.235 -7.435 -0.306 1.00 92.81 119 ALA A O 1
ATOM 901 N N . ARG A 1 120 ? 9.724 -9.135 -0.082 1.00 90.44 120 ARG A N 1
ATOM 902 C CA . ARG A 1 120 ? 10.098 -9.318 -1.491 1.00 90.44 120 ARG A CA 1
ATOM 903 C C . ARG A 1 120 ? 10.551 -10.765 -1.750 1.00 90.44 120 ARG A C 1
ATOM 905 O O . ARG A 1 120 ? 11.120 -11.382 -0.855 1.00 90.44 120 ARG A O 1
ATOM 912 N N . TYR A 1 121 ? 10.369 -11.249 -2.983 1.00 77.44 121 TYR A N 1
ATOM 913 C CA . TYR A 1 121 ? 10.903 -12.495 -3.579 1.00 77.44 121 TYR A CA 1
ATOM 914 C C . TYR A 1 121 ? 10.453 -13.839 -2.983 1.00 77.44 121 TYR A C 1
ATOM 916 O O . TYR A 1 121 ? 10.396 -14.815 -3.726 1.00 77.44 121 TYR A O 1
ATOM 924 N N . ASP A 1 122 ? 10.102 -13.916 -1.703 1.00 86.50 122 ASP A N 1
ATOM 925 C CA . ASP A 1 122 ? 9.510 -15.119 -1.113 1.00 86.50 122 ASP A CA 1
ATOM 926 C C . ASP A 1 122 ? 7.994 -15.112 -1.353 1.00 86.50 122 ASP A C 1
ATOM 928 O O . ASP A 1 122 ? 7.253 -14.424 -0.650 1.00 86.50 122 ASP A O 1
ATOM 932 N N . ASN A 1 123 ? 7.545 -15.828 -2.391 1.00 87.06 123 ASN A N 1
ATOM 933 C CA . ASN A 1 123 ? 6.140 -15.848 -2.808 1.00 87.06 123 ASN A CA 1
ATOM 934 C C . ASN A 1 123 ? 5.207 -16.360 -1.705 1.00 87.06 123 ASN A C 1
ATOM 936 O O . ASN A 1 123 ? 4.117 -15.810 -1.551 1.00 87.06 123 ASN A O 1
ATOM 940 N N . ASP A 1 124 ? 5.632 -17.354 -0.922 1.00 93.12 124 ASP A N 1
ATOM 941 C CA . ASP A 1 124 ? 4.812 -17.925 0.148 1.00 93.12 124 ASP A CA 1
ATOM 942 C C . ASP A 1 124 ? 4.685 -16.927 1.300 1.00 93.12 124 ASP A C 1
ATOM 944 O O . ASP A 1 124 ? 3.586 -16.671 1.802 1.00 93.12 124 ASP A O 1
ATOM 948 N N . TYR A 1 125 ? 5.793 -16.282 1.681 1.00 93.69 125 TYR A N 1
ATOM 949 C CA . TYR A 1 125 ? 5.762 -15.248 2.709 1.00 93.69 125 TYR A CA 1
ATOM 950 C C . TYR A 1 125 ? 4.964 -14.018 2.259 1.00 93.69 125 TYR A C 1
ATOM 952 O O . TYR A 1 125 ? 4.100 -13.548 3.003 1.00 93.69 125 TYR A O 1
ATOM 960 N N . VAL A 1 126 ? 5.189 -13.530 1.035 1.00 94.06 126 VAL A N 1
ATOM 961 C CA . VAL A 1 126 ? 4.427 -12.433 0.418 1.00 94.06 126 VAL A CA 1
ATOM 962 C C . VAL A 1 126 ? 2.936 -12.743 0.430 1.00 94.06 126 VAL A C 1
ATOM 964 O O . VAL A 1 126 ? 2.149 -11.919 0.901 1.00 94.06 126 VAL A O 1
ATOM 967 N N . GLN A 1 127 ? 2.548 -13.936 -0.026 1.00 95.19 127 GLN A N 1
ATOM 968 C CA . GLN A 1 127 ? 1.150 -14.343 -0.041 1.00 95.19 127 GLN A CA 1
ATOM 969 C C . GLN A 1 127 ? 0.584 -14.403 1.380 1.00 95.19 127 GLN A C 1
ATOM 971 O O . GLN A 1 127 ? -0.483 -13.849 1.622 1.00 95.19 127 GLN A O 1
ATOM 976 N N . SER A 1 128 ? 1.339 -14.927 2.352 1.00 96.62 128 SER A N 1
ATOM 977 C CA . SER A 1 128 ? 0.901 -14.976 3.753 1.00 96.62 128 SER A CA 1
ATOM 978 C C . SER A 1 128 ? 0.617 -13.592 4.358 1.00 96.62 128 SER A C 1
ATOM 980 O O . SER A 1 128 ? -0.264 -13.455 5.209 1.00 96.62 128 SER A O 1
ATOM 982 N N . LEU A 1 129 ? 1.341 -12.545 3.941 1.00 97.31 129 LEU A N 1
ATOM 983 C CA . LEU A 1 129 ? 1.087 -11.171 4.388 1.00 97.31 129 LEU A CA 1
ATOM 984 C C . LEU A 1 129 ? -0.184 -10.599 3.753 1.00 97.31 129 LEU A C 1
ATOM 986 O O . LEU A 1 129 ? -0.977 -9.951 4.439 1.00 97.31 129 LEU A O 1
ATOM 990 N N . LEU A 1 130 ? -0.392 -10.854 2.459 1.00 96.62 130 LEU A N 1
ATOM 991 C CA . LEU A 1 130 ? -1.596 -10.428 1.746 1.00 96.62 130 LEU A CA 1
ATOM 992 C C . LEU A 1 130 ? -2.842 -11.157 2.266 1.00 96.62 130 LEU A C 1
ATOM 994 O O . LEU A 1 130 ? -3.882 -10.526 2.447 1.00 96.62 130 LEU A O 1
ATOM 998 N N . ASP A 1 131 ? -2.723 -12.441 2.598 1.00 96.75 131 ASP A N 1
ATOM 999 C CA . ASP A 1 131 ? -3.805 -13.231 3.186 1.00 96.75 131 ASP A CA 1
ATOM 1000 C C . ASP A 1 131 ? -4.193 -12.700 4.569 1.00 96.75 131 ASP A C 1
ATOM 1002 O O . ASP A 1 131 ? -5.378 -12.518 4.843 1.00 96.75 131 ASP A O 1
ATOM 1006 N N . LYS A 1 132 ? -3.211 -12.350 5.415 1.00 97.38 132 LYS A N 1
ATOM 1007 C CA . LYS A 1 132 ? -3.465 -11.687 6.709 1.00 97.38 132 LYS A CA 1
ATOM 1008 C C . LYS A 1 132 ? -4.192 -10.354 6.543 1.00 97.38 132 LYS A C 1
ATOM 1010 O O . LYS A 1 132 ? -5.052 -10.010 7.351 1.00 97.38 132 LYS A O 1
ATOM 1015 N N . GLN A 1 133 ? -3.846 -9.584 5.512 1.00 97.69 133 GLN A N 1
ATOM 1016 C CA . GLN A 1 133 ? -4.540 -8.333 5.212 1.00 97.69 133 GLN A CA 1
ATOM 1017 C C . GLN A 1 133 ? -5.985 -8.582 4.763 1.00 97.69 133 GLN A C 1
ATOM 1019 O O . GLN A 1 133 ? -6.890 -7.849 5.160 1.00 97.69 133 GLN A O 1
ATOM 1024 N N . GLU A 1 134 ? -6.218 -9.613 3.955 1.00 95.75 134 GLU A N 1
ATOM 1025 C CA . GLU A 1 134 ? -7.556 -9.991 3.500 1.00 95.75 134 GLU A CA 1
ATOM 1026 C C . GLU A 1 134 ? -8.419 -10.530 4.655 1.00 95.75 134 GLU A C 1
ATOM 1028 O O . GLU A 1 134 ? -9.593 -10.184 4.778 1.00 95.75 134 GLU A O 1
ATOM 1033 N N . GLU A 1 135 ? -7.835 -11.317 5.559 1.00 96.25 135 GLU A N 1
ATOM 1034 C CA . GLU A 1 135 ? -8.489 -11.803 6.779 1.00 96.25 135 GLU A CA 1
ATOM 1035 C C . GLU A 1 135 ? -8.929 -10.656 7.697 1.00 96.25 135 GLU A C 1
ATOM 1037 O O . GLU A 1 135 ? -10.049 -10.675 8.224 1.00 96.25 135 GLU A O 1
ATOM 1042 N N . TYR A 1 136 ? -8.097 -9.617 7.834 1.00 96.19 136 TYR A N 1
ATOM 1043 C CA . TYR A 1 136 ? -8.478 -8.395 8.540 1.00 96.19 136 TYR A CA 1
ATOM 1044 C C . TYR A 1 136 ? -9.770 -7.800 7.957 1.00 96.19 136 TYR A C 1
ATOM 1046 O O . TYR A 1 136 ? -10.702 -7.514 8.710 1.00 96.19 136 TYR A O 1
ATOM 1054 N N . PHE A 1 137 ? -9.884 -7.685 6.630 1.00 94.69 137 PHE A N 1
ATOM 1055 C CA . PHE A 1 137 ? -11.084 -7.126 5.999 1.00 94.69 137 PHE A CA 1
ATOM 1056 C C . PHE A 1 137 ? -12.325 -8.006 6.162 1.00 94.69 137 PHE A C 1
ATOM 1058 O O . PHE A 1 137 ? -13.392 -7.475 6.479 1.00 94.69 137 PHE A O 1
ATOM 1065 N N . LYS A 1 138 ? -12.186 -9.330 6.032 1.00 92.56 138 LYS A N 1
ATOM 1066 C CA . LYS A 1 138 ? -13.285 -10.286 6.263 1.00 92.56 138 LYS A CA 1
ATOM 1067 C C . LYS A 1 138 ? -13.828 -10.196 7.687 1.00 92.56 138 LYS A C 1
ATOM 1069 O O . LYS A 1 138 ? -15.039 -10.200 7.897 1.00 92.56 138 LYS A O 1
ATOM 1074 N N . THR A 1 139 ? -12.934 -10.063 8.666 1.00 90.62 139 THR A N 1
ATOM 1075 C CA . THR A 1 139 ? -13.313 -9.933 10.079 1.00 90.62 139 THR A CA 1
ATOM 1076 C C . THR A 1 139 ? -14.103 -8.645 10.330 1.00 90.62 139 THR A C 1
ATOM 1078 O O . THR A 1 139 ? -15.093 -8.661 11.059 1.00 90.62 139 THR A O 1
ATOM 1081 N N . GLN A 1 140 ? -13.723 -7.534 9.688 1.00 84.62 140 GLN A N 1
ATOM 1082 C CA . GLN A 1 140 ? -14.465 -6.270 9.787 1.00 84.62 140 GLN A CA 1
ATOM 1083 C C . GLN A 1 140 ? -15.856 -6.346 9.133 1.00 84.62 140 GLN A C 1
ATOM 1085 O O . GLN A 1 140 ? -16.811 -5.762 9.637 1.00 84.62 140 GLN A O 1
ATOM 1090 N N . GLU A 1 141 ? -16.003 -7.079 8.028 1.00 77.38 141 GLU A N 1
ATOM 1091 C CA . GLU A 1 141 ? -17.302 -7.264 7.360 1.00 77.38 141 GLU A CA 1
ATOM 1092 C C . GLU A 1 141 ? -18.260 -8.122 8.184 1.00 77.38 141 GLU A C 1
ATOM 1094 O O . GLU A 1 141 ? -19.429 -7.772 8.326 1.00 77.38 141 GLU A O 1
ATOM 1099 N N . GLY 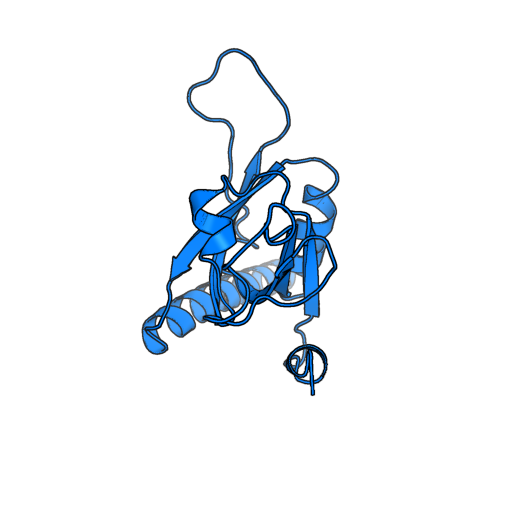A 1 142 ? -17.757 -9.196 8.798 1.00 67.50 142 GLY A N 1
ATOM 1100 C CA . GLY A 1 142 ? -18.541 -10.018 9.722 1.00 67.50 142 GLY A CA 1
ATOM 1101 C C . GLY A 1 142 ? -18.994 -9.263 10.977 1.00 67.50 142 GLY A C 1
ATOM 1102 O O . GLY A 1 142 ? -20.066 -9.548 11.504 1.00 67.50 142 GLY A O 1
ATOM 1103 N N . ALA A 1 143 ? -18.215 -8.280 11.441 1.00 63.97 143 ALA A N 1
ATOM 1104 C CA . ALA A 1 143 ? -18.590 -7.431 12.571 1.00 63.97 143 ALA A CA 1
ATOM 1105 C C . ALA A 1 143 ? -19.680 -6.407 12.204 1.00 63.97 143 ALA A C 1
ATOM 1107 O O . ALA A 1 143 ? -20.612 -6.205 12.977 1.00 63.97 143 ALA A O 1
ATOM 1108 N N . ASN A 1 144 ? -19.603 -5.803 11.015 1.00 58.94 144 ASN A N 1
ATOM 1109 C CA . ASN A 1 144 ? -20.552 -4.771 10.579 1.00 58.94 144 ASN A CA 1
ATOM 1110 C C . ASN A 1 144 ? -21.929 -5.319 10.173 1.00 58.94 144 ASN A C 1
ATOM 1112 O O . ASN A 1 144 ? -22.897 -4.569 10.166 1.00 58.94 144 ASN A O 1
ATOM 1116 N N . ASN A 1 145 ? -22.031 -6.610 9.849 1.00 56.19 145 ASN A N 1
ATOM 1117 C CA . ASN A 1 145 ? -23.298 -7.253 9.480 1.00 56.19 145 ASN A CA 1
ATOM 1118 C C . ASN A 1 145 ? -24.101 -7.776 10.689 1.00 56.19 145 ASN A C 1
ATOM 1120 O O . ASN A 1 145 ? -25.182 -8.330 10.503 1.00 56.19 145 ASN A O 1
ATOM 1124 N N . ASN A 1 146 ? -23.572 -7.623 11.909 1.00 53.16 146 ASN A N 1
ATOM 1125 C CA . ASN A 1 146 ? -24.165 -8.116 13.158 1.00 53.16 146 ASN A CA 1
ATOM 1126 C C . ASN A 1 146 ? -24.540 -6.989 14.149 1.00 53.16 146 ASN A C 1
ATOM 1128 O O . ASN A 1 146 ? -24.767 -7.277 15.326 1.00 53.16 146 ASN A O 1
ATOM 1132 N N . GLY A 1 147 ? -24.576 -5.728 13.705 1.00 41.34 147 GLY A N 1
ATOM 1133 C CA . GLY A 1 147 ? -25.000 -4.560 14.494 1.00 41.34 147 GLY A CA 1
ATOM 1134 C C . GLY A 1 147 ? -26.196 -3.863 13.866 1.00 41.34 147 GLY A C 1
ATOM 1135 O O . GLY A 1 147 ? -27.012 -3.321 14.642 1.00 41.34 147 GLY A O 1
#